Protein AF-A0A0B6YC94-F1 (afdb_monomer_lite)

Radius of gyration: 19.65 Å; chains: 1; bounding box: 38×33×56 Å

Sequence (86 aa):
KMVCPVDETGCFTAEVTAYAGKYVKDCDKEIMKHLKETGNLIKQEQYTHSYPFCWRSNTPLLYKAVPSWFIRVESLIPQLLKNNDL

InterPro domains:
  IPR009008 Valyl/Leucyl/Isoleucyl-tRNA synthetase, editing domain [G3DSA:3.90.740.10] (1-56)
  IPR009008 Valyl/Leucyl/Isoleucyl-tRNA synthetase, editing domain [SSF50677] (2-51)
  IPR023586 Isoleucine-tRNA ligase, type 2 [PTHR42780] (2-85)

Foldseek 3Di:
DDDFQADPVQFGDVVPVVGHPHHPVVCPVVVQVVCVVVVNDDDDDDDDDDFDADPPPRHGDDDGDDDDDDDPCVVCVVVVVVVVVD

Structure (mmCIF, N/CA/C/O backbone):
data_AF-A0A0B6YC94-F1
#
_entry.id   AF-A0A0B6YC94-F1
#
loop_
_atom_site.group_PDB
_atom_site.id
_atom_site.type_symbol
_atom_site.label_atom_id
_atom_site.label_alt_id
_atom_site.label_comp_id
_atom_site.label_asym_id
_atom_site.label_entity_id
_atom_site.label_seq_id
_atom_site.pdbx_PDB_ins_code
_atom_site.Cartn_x
_atom_site.Cartn_y
_atom_site.Cartn_z
_atom_site.occupancy
_atom_site.B_iso_or_equiv
_atom_site.auth_seq_id
_atom_site.auth_comp_id
_atom_site.auth_asym_id
_atom_site.auth_atom_id
_atom_site.pdbx_PDB_model_num
ATOM 1 N N . LYS A 1 1 ? 6.769 -16.571 6.728 1.00 69.06 1 LYS A N 1
ATOM 2 C CA . LYS A 1 1 ? 5.609 -16.256 5.856 1.00 69.06 1 LYS A CA 1
ATOM 3 C C . LYS A 1 1 ? 5.560 -14.742 5.699 1.00 69.06 1 LYS A C 1
ATOM 5 O O . LYS A 1 1 ? 5.648 -14.062 6.712 1.00 69.06 1 LYS A O 1
ATOM 10 N N . MET A 1 2 ? 5.510 -14.218 4.474 1.00 83.88 2 MET A N 1
ATOM 11 C CA . MET A 1 2 ? 5.330 -12.778 4.259 1.00 83.88 2 MET A CA 1
ATOM 12 C C . MET A 1 2 ? 3.915 -12.383 4.688 1.00 83.88 2 MET A C 1
ATOM 14 O O . MET A 1 2 ? 2.959 -13.071 4.331 1.00 83.88 2 MET A O 1
ATOM 18 N N . VAL A 1 3 ? 3.791 -11.318 5.477 1.00 89.31 3 VAL A N 1
ATOM 19 C CA . VAL A 1 3 ? 2.499 -10.826 5.966 1.00 89.31 3 VAL A CA 1
ATOM 20 C C . VAL A 1 3 ? 1.882 -9.940 4.888 1.00 89.31 3 VAL A C 1
ATOM 22 O O . VAL A 1 3 ? 2.453 -8.919 4.516 1.00 89.31 3 VAL A O 1
ATOM 25 N N . CYS A 1 4 ? 0.734 -10.352 4.355 1.00 91.62 4 CYS A N 1
ATOM 26 C CA . CYS A 1 4 ? -0.011 -9.608 3.344 1.00 91.62 4 CYS A CA 1
ATOM 27 C C . CYS A 1 4 ? -1.515 -9.786 3.606 1.00 91.62 4 CYS A C 1
ATOM 29 O O . CYS A 1 4 ? -2.157 -10.621 2.974 1.00 91.62 4 CYS A O 1
ATOM 31 N N . PRO A 1 5 ? -2.085 -9.048 4.575 1.00 93.31 5 PRO A N 1
ATOM 32 C CA . PRO A 1 5 ? -3.444 -9.278 5.047 1.00 93.31 5 PRO A CA 1
ATOM 33 C C . PRO A 1 5 ? -4.501 -8.604 4.160 1.00 93.31 5 PRO A C 1
ATOM 35 O O . PRO A 1 5 ? -5.589 -8.310 4.648 1.00 93.31 5 PRO A O 1
ATOM 38 N N . VAL A 1 6 ? -4.194 -8.335 2.887 1.00 94.69 6 VAL A N 1
ATOM 39 C CA . VAL A 1 6 ? -5.059 -7.606 1.951 1.00 94.69 6 VAL A CA 1
ATOM 40 C C . VAL A 1 6 ? -5.304 -8.451 0.704 1.00 94.69 6 VAL A C 1
ATOM 42 O O . VAL A 1 6 ? -4.361 -8.956 0.088 1.00 94.69 6 VAL A O 1
ATOM 45 N N . ASP A 1 7 ? -6.569 -8.596 0.324 1.00 92.56 7 ASP A N 1
ATOM 46 C CA . ASP A 1 7 ? -6.989 -9.367 -0.844 1.00 92.56 7 ASP A CA 1
ATOM 47 C C . ASP A 1 7 ? -6.767 -8.614 -2.173 1.00 92.56 7 ASP A C 1
ATOM 49 O O . ASP A 1 7 ? -6.059 -7.607 -2.248 1.00 92.56 7 ASP A O 1
ATOM 53 N N . GLU A 1 8 ? -7.248 -9.166 -3.288 1.00 90.94 8 GLU A N 1
ATOM 54 C CA . GLU A 1 8 ? -7.104 -8.572 -4.630 1.00 90.94 8 GLU A CA 1
ATOM 55 C C . GLU A 1 8 ? -7.973 -7.330 -4.850 1.00 90.94 8 GLU A C 1
ATOM 57 O O . GLU A 1 8 ? -7.654 -6.508 -5.705 1.00 90.94 8 GLU A O 1
ATOM 62 N N . THR A 1 9 ? -9.019 -7.158 -4.045 1.00 91.44 9 THR A N 1
ATOM 63 C CA . THR A 1 9 ? -9.925 -6.005 -4.099 1.00 91.44 9 THR A CA 1
ATOM 64 C C . THR A 1 9 ? -9.456 -4.837 -3.228 1.00 91.44 9 THR A C 1
ATOM 66 O O . THR A 1 9 ? -10.037 -3.755 -3.274 1.00 91.44 9 THR A O 1
ATOM 69 N N . GLY A 1 10 ? -8.371 -5.021 -2.469 1.00 92.69 10 GLY A N 1
ATOM 70 C CA . GLY A 1 10 ? -7.873 -4.017 -1.531 1.00 92.69 10 GLY A CA 1
ATOM 71 C C . GLY A 1 10 ? -8.602 -4.041 -0.187 1.00 92.69 10 GLY A C 1
ATOM 72 O O . GLY A 1 10 ? -8.556 -3.046 0.538 1.00 92.69 10 GLY A O 1
ATOM 73 N N . CYS A 1 11 ? -9.2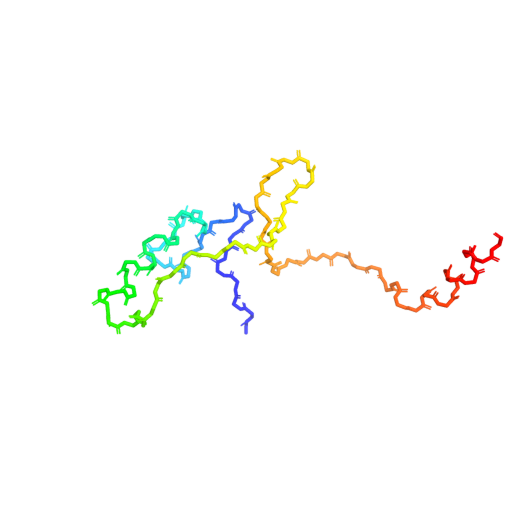64 -5.151 0.147 1.00 95.25 11 CYS A N 1
ATOM 74 C CA . CYS A 1 11 ? -9.957 -5.344 1.414 1.00 95.25 11 CYS A CA 1
ATOM 75 C C . CYS A 1 11 ? -9.136 -6.205 2.377 1.00 95.25 11 CYS A C 1
ATOM 77 O O . CYS A 1 11 ? -8.354 -7.067 1.965 1.00 95.25 11 CYS A O 1
ATOM 79 N N . PHE A 1 12 ? -9.296 -5.976 3.681 1.00 96.12 12 PHE A N 1
ATOM 80 C CA . PHE A 1 12 ? -8.636 -6.802 4.689 1.00 96.12 12 PHE A CA 1
ATOM 81 C C . PHE A 1 12 ? -9.171 -8.239 4.679 1.00 96.12 12 PHE A C 1
ATOM 83 O O . PHE A 1 12 ? -10.373 -8.488 4.606 1.00 96.12 12 PHE A O 1
ATOM 90 N N . THR A 1 13 ? -8.258 -9.194 4.805 1.00 94.50 13 THR A N 1
ATOM 91 C CA . THR A 1 13 ? -8.554 -10.628 4.9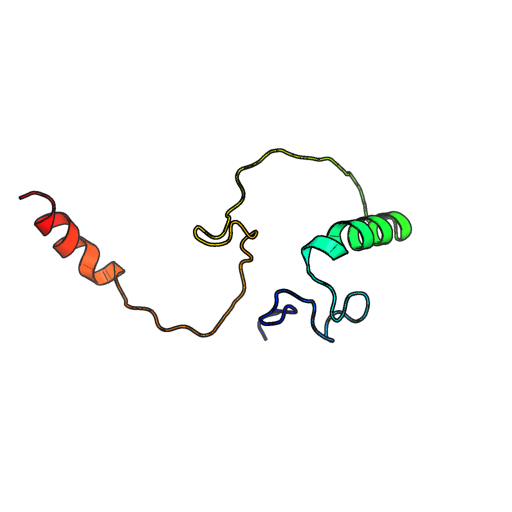17 1.00 94.50 13 THR A CA 1
ATOM 92 C C . THR A 1 13 ? -8.974 -11.013 6.340 1.00 94.50 13 THR A C 1
ATOM 94 O O . THR A 1 13 ? -8.847 -10.229 7.281 1.00 94.50 13 THR A O 1
ATOM 97 N N . ALA A 1 14 ? -9.411 -12.262 6.527 1.00 93.81 14 ALA A N 1
ATOM 98 C CA . ALA A 1 14 ? -9.782 -12.810 7.835 1.00 93.81 14 ALA A CA 1
ATOM 99 C C . ALA A 1 14 ? -8.632 -12.835 8.866 1.00 93.81 14 ALA A C 1
ATOM 101 O O . ALA A 1 14 ? -8.899 -12.961 10.059 1.00 93.81 14 ALA A O 1
ATOM 102 N N . GLU A 1 15 ? -7.370 -12.684 8.436 1.00 91.38 15 GLU A N 1
ATOM 103 C CA . GLU A 1 15 ? -6.225 -12.537 9.350 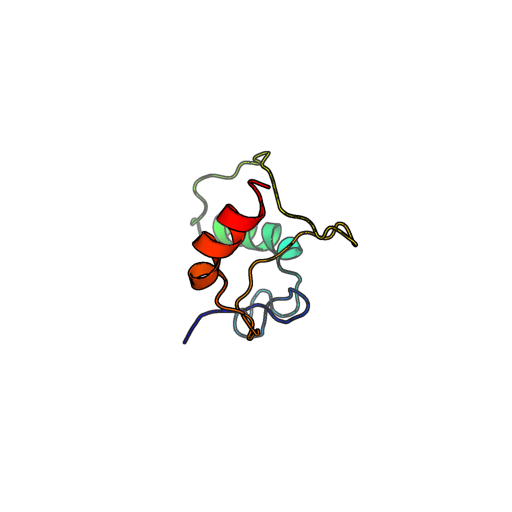1.00 91.38 15 GLU A CA 1
ATOM 104 C C . GLU A 1 15 ? -6.348 -11.266 10.218 1.00 91.38 15 GLU A C 1
ATOM 106 O O . GLU A 1 15 ? -5.816 -11.223 11.326 1.00 91.38 15 GLU A O 1
ATOM 111 N N . VAL A 1 16 ? -7.089 -10.250 9.752 1.00 92.62 16 VAL A N 1
ATOM 112 C CA . VAL A 1 16 ? -7.382 -9.010 10.485 1.00 92.62 16 VAL A CA 1
ATOM 113 C C . VAL A 1 16 ? -8.875 -8.970 10.806 1.00 92.62 16 VAL A C 1
ATOM 115 O O . VAL A 1 16 ? -9.667 -8.283 10.164 1.00 92.62 16 VAL A O 1
ATOM 118 N N . THR A 1 17 ? -9.270 -9.738 11.820 1.00 91.88 17 THR A N 1
ATOM 119 C CA . THR A 1 17 ? -10.677 -9.977 12.187 1.00 91.88 17 THR A CA 1
ATOM 120 C C . THR A 1 17 ? -11.485 -8.703 12.433 1.00 91.88 17 THR A C 1
ATOM 122 O O . THR A 1 17 ? -12.636 -8.629 12.014 1.00 91.88 17 THR A O 1
ATOM 125 N N . ALA A 1 18 ? -10.889 -7.680 13.052 1.00 91.31 18 ALA A N 1
ATOM 126 C CA . ALA A 1 18 ? -11.562 -6.414 13.356 1.00 91.31 18 ALA A CA 1
ATOM 127 C C . ALA A 1 18 ? -12.017 -5.633 12.107 1.00 91.31 18 ALA A C 1
ATOM 129 O O . ALA A 1 18 ? -12.963 -4.849 12.183 1.00 91.31 18 ALA A O 1
ATOM 130 N N . TYR A 1 19 ? -11.359 -5.850 10.964 1.00 94.31 19 TYR A N 1
ATOM 131 C CA . TYR A 1 19 ? -11.569 -5.077 9.737 1.00 94.31 19 TYR A CA 1
ATOM 132 C C . TYR A 1 19 ? -11.837 -5.956 8.510 1.00 94.31 19 TYR A C 1
ATOM 134 O O . TYR A 1 19 ? -11.845 -5.454 7.389 1.00 94.31 19 TYR A O 1
ATOM 142 N N . ALA A 1 20 ? -12.060 -7.256 8.706 1.00 94.75 20 ALA A N 1
ATOM 143 C CA . ALA A 1 20 ? -12.223 -8.216 7.623 1.00 94.75 20 ALA A CA 1
ATOM 144 C C . ALA A 1 20 ? -13.326 -7.785 6.637 1.00 94.75 20 ALA A C 1
ATOM 146 O O . ALA A 1 20 ? -14.430 -7.410 7.033 1.00 94.75 20 ALA A O 1
ATOM 147 N N . GLY A 1 21 ? -13.007 -7.825 5.342 1.00 94.31 21 GLY A N 1
ATOM 148 C CA . GLY A 1 21 ? -13.892 -7.432 4.244 1.00 94.31 21 GLY A CA 1
ATOM 149 C C . GLY A 1 21 ? -14.017 -5.923 4.009 1.00 94.31 21 GLY A C 1
ATOM 150 O O . GLY A 1 21 ? -14.669 -5.526 3.045 1.00 94.31 21 GLY A O 1
ATOM 151 N N . LYS A 1 22 ? -13.402 -5.070 4.838 1.00 95.38 22 LYS A N 1
ATOM 152 C CA . LYS A 1 22 ? -13.412 -3.614 4.638 1.00 95.38 22 LYS A CA 1
ATOM 153 C C . LYS A 1 22 ? -12.234 -3.161 3.781 1.00 95.38 22 LYS A C 1
ATOM 155 O O . LYS A 1 22 ? -11.123 -3.679 3.916 1.00 95.38 22 LYS A O 1
ATOM 160 N N . TYR A 1 23 ? -12.478 -2.157 2.941 1.00 94.81 23 TYR A N 1
ATOM 161 C CA . TYR A 1 23 ? -11.444 -1.520 2.134 1.00 94.81 23 TYR A CA 1
ATOM 162 C C . TYR A 1 23 ? -10.433 -0.792 3.024 1.00 94.81 23 TYR A C 1
ATOM 164 O O . TYR A 1 23 ? -10.810 -0.076 3.954 1.00 94.81 23 TYR A O 1
ATOM 172 N N . VAL A 1 24 ? -9.140 -0.944 2.723 1.00 94.81 24 VAL A N 1
ATOM 173 C CA . VAL A 1 24 ? -8.052 -0.482 3.605 1.00 94.81 24 VAL A CA 1
ATOM 174 C C . VAL A 1 24 ? -8.143 0.997 3.993 1.00 94.81 24 VAL A C 1
ATOM 176 O O . VAL A 1 24 ? -7.861 1.332 5.138 1.00 94.81 24 VAL A O 1
ATOM 179 N N . LYS A 1 25 ? -8.570 1.881 3.081 1.00 92.50 25 LYS A N 1
ATOM 180 C CA . LYS A 1 25 ? -8.671 3.328 3.352 1.00 92.50 25 LYS A CA 1
ATOM 181 C C . LYS A 1 25 ? -9.875 3.703 4.205 1.00 92.50 25 LYS A C 1
ATOM 183 O O . LYS A 1 25 ? -9.810 4.672 4.958 1.00 92.50 25 LYS A O 1
ATOM 188 N N . ASP A 1 26 ? -10.953 2.932 4.127 1.00 93.75 26 ASP A N 1
ATOM 189 C CA . ASP A 1 26 ? -12.142 3.184 4.942 1.00 93.75 26 ASP A CA 1
ATOM 190 C C . ASP A 1 26 ? -11.865 2.855 6.417 1.00 93.75 26 ASP A C 1
ATOM 192 O O . ASP A 1 26 ? -12.416 3.485 7.324 1.00 93.75 26 ASP A O 1
ATOM 196 N N . CYS A 1 27 ? -10.936 1.927 6.667 1.00 95.25 27 CYS A N 1
ATOM 197 C CA . CYS A 1 27 ? -10.509 1.530 8.004 1.00 95.25 27 CYS A CA 1
ATOM 198 C C . CYS A 1 27 ? -9.613 2.547 8.717 1.00 95.25 27 CYS A C 1
ATOM 200 O O . CYS A 1 27 ? -9.515 2.476 9.941 1.00 95.25 27 CYS A O 1
ATOM 202 N N . ASP A 1 28 ? -8.987 3.501 8.016 1.00 94.25 28 ASP A N 1
ATOM 203 C CA . ASP A 1 28 ? -8.016 4.434 8.615 1.00 94.25 28 ASP A CA 1
ATOM 204 C C . ASP A 1 28 ? -8.603 5.150 9.849 1.00 94.25 28 ASP A C 1
ATOM 206 O O . ASP A 1 28 ? -7.961 5.259 10.898 1.00 94.25 28 ASP A O 1
ATOM 210 N N . LYS A 1 29 ? -9.869 5.584 9.765 1.00 93.56 29 LYS A N 1
ATOM 211 C CA . LYS A 1 29 ? -10.572 6.258 10.872 1.00 93.56 29 LYS A CA 1
ATOM 212 C C . LYS A 1 29 ? -10.832 5.331 12.059 1.00 93.56 29 LYS A C 1
ATOM 214 O O . LYS A 1 29 ? -10.686 5.754 13.206 1.00 93.56 29 LYS A O 1
ATOM 219 N N . GLU A 1 30 ? -11.219 4.088 11.793 1.00 95.06 30 GLU A N 1
ATOM 220 C CA . GLU A 1 30 ? -11.494 3.092 12.833 1.00 95.06 30 GLU A CA 1
ATOM 221 C C . GLU A 1 30 ? -10.208 2.669 13.550 1.00 95.06 30 GLU A C 1
ATOM 223 O O . GLU A 1 30 ? -10.194 2.566 14.776 1.00 95.06 30 GLU A O 1
ATOM 228 N N . ILE A 1 31 ? -9.114 2.496 12.803 1.00 95.56 31 ILE A N 1
ATOM 229 C CA . ILE A 1 31 ? -7.791 2.166 13.344 1.00 95.56 31 ILE A CA 1
ATOM 230 C C . ILE A 1 31 ? -7.286 3.303 14.237 1.00 95.56 31 ILE A C 1
ATOM 232 O O . ILE A 1 31 ? -6.863 3.054 15.366 1.00 95.56 31 ILE A O 1
ATOM 236 N N . MET A 1 32 ? -7.385 4.559 13.786 1.00 95.75 32 MET A N 1
ATOM 237 C CA . MET A 1 32 ? -7.012 5.718 14.609 1.00 95.75 32 MET A CA 1
ATOM 238 C C . MET A 1 32 ? -7.831 5.796 15.904 1.00 95.75 32 MET A C 1
ATOM 240 O O . MET A 1 32 ? -7.271 6.071 16.968 1.00 95.75 32 MET A O 1
ATOM 244 N N . LYS A 1 33 ? -9.143 5.532 15.834 1.00 95.62 33 LYS A N 1
ATOM 245 C CA . LYS A 1 33 ? -10.017 5.493 17.014 1.00 95.62 33 LYS A CA 1
ATOM 246 C C . LYS A 1 33 ? -9.583 4.399 17.991 1.00 95.62 33 LYS A C 1
ATOM 248 O O . LYS A 1 33 ? -9.389 4.697 19.165 1.00 95.62 33 LYS A O 1
ATOM 253 N N . HIS A 1 34 ? -9.365 3.180 17.502 1.00 96.06 34 HIS A N 1
ATOM 254 C CA . HIS A 1 34 ? -8.905 2.061 18.323 1.00 96.06 34 HIS A CA 1
ATOM 255 C C . HIS A 1 34 ? -7.565 2.374 19.008 1.00 96.06 34 HIS A C 1
ATOM 257 O O . HIS A 1 34 ? -7.439 2.213 20.218 1.00 96.06 34 HIS A O 1
ATOM 263 N N . LEU A 1 35 ? -6.585 2.915 18.272 1.00 96.44 35 LEU A N 1
ATOM 264 C CA . LEU A 1 35 ? -5.287 3.305 18.840 1.00 96.44 35 LEU A CA 1
ATOM 265 C C . LEU A 1 35 ? -5.418 4.371 19.936 1.00 96.44 35 LEU A C 1
ATOM 267 O O . LEU A 1 35 ? -4.663 4.344 20.910 1.00 96.44 35 LEU A O 1
ATOM 271 N N . LYS A 1 36 ? -6.370 5.300 19.795 1.00 96.25 36 LYS A N 1
ATOM 272 C CA . LYS A 1 36 ? -6.673 6.305 20.820 1.00 96.25 36 LYS A CA 1
ATOM 273 C C . LYS A 1 36 ? -7.279 5.671 22.072 1.00 96.25 36 LYS A C 1
ATOM 275 O O . LYS A 1 36 ? -6.860 6.008 23.174 1.00 96.25 36 LYS A O 1
ATOM 280 N N . GLU A 1 37 ? -8.234 4.758 21.908 1.00 96.75 37 GLU A N 1
ATOM 281 C CA . GLU A 1 37 ? -8.904 4.058 23.014 1.00 96.75 37 GLU A CA 1
ATOM 282 C C . GLU A 1 37 ? -7.943 3.162 23.802 1.00 96.75 37 GLU A C 1
ATOM 284 O O . GLU A 1 37 ? -8.023 3.103 25.026 1.00 96.75 37 GLU A O 1
ATOM 289 N N . THR A 1 38 ? -6.984 2.526 23.127 1.00 96.88 38 THR A N 1
ATOM 290 C CA . THR A 1 38 ? -5.966 1.693 23.782 1.00 96.88 38 THR A CA 1
ATOM 291 C C . THR A 1 38 ? -4.790 2.492 24.354 1.00 96.88 38 THR A C 1
ATOM 293 O O . THR A 1 38 ? -3.853 1.892 24.871 1.00 96.88 38 THR A O 1
ATOM 296 N N . GLY A 1 39 ? -4.778 3.824 24.218 1.00 96.44 39 GLY A N 1
ATOM 297 C CA . GLY A 1 39 ? -3.677 4.678 24.687 1.00 96.44 39 GLY A CA 1
ATOM 298 C C . GLY A 1 39 ? -2.382 4.582 23.865 1.00 96.44 39 GLY A C 1
ATOM 299 O O . GLY A 1 39 ? -1.337 5.027 24.326 1.00 96.44 39 GLY A O 1
ATOM 300 N N . ASN A 1 40 ? -2.440 4.031 22.648 1.00 97.38 40 ASN A N 1
ATOM 301 C CA . ASN A 1 40 ? -1.282 3.828 21.763 1.00 97.38 40 ASN A CA 1
ATOM 302 C C . ASN A 1 40 ? -1.076 4.972 20.748 1.00 97.38 40 ASN A C 1
ATOM 304 O O . ASN A 1 40 ? -0.131 4.945 19.960 1.00 97.38 40 ASN A O 1
ATOM 308 N N . LEU A 1 41 ? -1.960 5.975 20.731 1.00 96.75 41 LEU A N 1
ATOM 309 C CA . LEU A 1 41 ? -1.879 7.126 19.831 1.00 96.75 41 LEU A CA 1
ATOM 310 C C . LEU A 1 41 ? -1.149 8.300 20.499 1.00 96.75 41 LEU A C 1
ATOM 312 O O . LEU A 1 41 ? -1.679 8.916 21.419 1.00 96.75 41 LEU A O 1
ATOM 316 N N . ILE A 1 42 ? 0.035 8.650 19.990 1.00 96.31 42 ILE A N 1
ATOM 317 C CA . ILE A 1 42 ? 0.850 9.764 20.513 1.00 96.31 42 ILE A CA 1
ATOM 318 C C . ILE A 1 42 ? 0.474 11.100 19.854 1.00 96.31 42 ILE A C 1
ATOM 320 O O . ILE A 1 42 ? 0.305 12.111 20.531 1.00 96.31 42 ILE A O 1
ATOM 324 N N . LYS A 1 43 ? 0.351 11.121 18.521 1.00 95.44 43 LYS A N 1
ATOM 325 C CA . LYS A 1 43 ? 0.057 12.325 17.731 1.00 95.44 43 LYS A CA 1
ATOM 326 C C . LYS A 1 43 ? -0.796 11.959 16.520 1.00 95.44 43 LYS A C 1
ATOM 328 O O . LYS A 1 43 ? -0.569 10.927 15.894 1.00 95.44 43 LYS A O 1
ATOM 333 N N . GLN A 1 44 ? -1.738 12.829 16.174 1.00 94.94 44 GLN A N 1
ATOM 334 C CA . GLN A 1 44 ? -2.556 12.730 14.970 1.00 94.94 44 GLN A CA 1
ATOM 335 C C . GLN A 1 44 ? -2.508 14.068 14.227 1.00 94.94 44 GLN A C 1
ATOM 337 O O . GLN A 1 44 ? -2.782 15.110 14.817 1.00 94.94 44 GLN A O 1
ATOM 342 N N . GLU A 1 45 ? -2.158 14.040 12.943 1.00 95.44 45 GLU A N 1
ATOM 343 C CA . GLU A 1 45 ? -2.047 15.222 12.084 1.00 95.44 45 GLU A CA 1
ATOM 344 C C . GLU A 1 45 ? -2.327 14.829 10.626 1.00 95.44 45 GLU A C 1
ATOM 346 O O . GLU A 1 45 ? -2.167 13.665 10.254 1.00 95.44 45 GLU A O 1
ATOM 351 N N . GLN A 1 46 ? -2.769 15.782 9.804 1.00 95.69 46 GLN A N 1
ATOM 352 C CA . GLN A 1 46 ? -2.945 15.588 8.363 1.00 95.69 46 GLN A CA 1
ATOM 353 C C . GLN A 1 46 ? -1.770 16.217 7.617 1.00 95.69 46 GLN A C 1
ATOM 355 O O . GLN A 1 46 ? -1.362 17.329 7.941 1.00 95.69 46 GLN A O 1
ATOM 360 N N . TYR A 1 47 ? -1.246 15.519 6.609 1.00 95.50 47 TYR A N 1
ATOM 361 C CA . TYR A 1 47 ? -0.083 15.976 5.854 1.00 95.50 47 TYR A CA 1
ATOM 362 C C . TYR A 1 47 ? -0.306 15.860 4.348 1.00 95.50 47 TYR A C 1
ATOM 364 O O . TYR A 1 47 ? -0.657 14.791 3.836 1.00 95.50 47 TYR A O 1
ATOM 372 N N . THR A 1 48 ? -0.051 16.951 3.631 1.00 96.50 48 THR A N 1
ATOM 373 C CA . THR A 1 48 ? -0.112 16.979 2.169 1.00 96.50 48 THR A CA 1
ATOM 374 C C . THR A 1 48 ? 1.180 16.414 1.597 1.00 96.50 48 THR A C 1
ATOM 376 O O . THR A 1 48 ? 2.264 16.928 1.861 1.00 96.50 48 THR A O 1
ATOM 379 N N . HIS A 1 49 ? 1.067 15.351 0.808 1.00 95.00 49 HIS A N 1
ATOM 380 C CA . HIS A 1 49 ? 2.195 14.707 0.145 1.00 95.00 49 HIS A CA 1
ATOM 381 C C . HIS A 1 49 ? 1.760 14.113 -1.198 1.00 95.00 49 HIS A C 1
ATOM 383 O O . HIS A 1 49 ? 0.568 13.939 -1.459 1.00 95.00 49 HIS A O 1
ATOM 389 N N . SER A 1 50 ? 2.733 13.781 -2.046 1.00 95.56 50 SER A N 1
ATOM 390 C CA . SER A 1 50 ? 2.482 13.085 -3.307 1.00 95.56 50 SER A CA 1
ATOM 391 C C . SER A 1 50 ? 2.079 11.637 -3.044 1.00 95.56 50 SER A C 1
ATOM 393 O O . SER A 1 50 ? 2.847 10.877 -2.454 1.00 95.56 50 SER A O 1
ATOM 395 N N . TYR A 1 51 ? 0.897 11.245 -3.517 1.00 94.88 51 TYR A N 1
ATOM 396 C CA . TYR A 1 51 ? 0.394 9.876 -3.419 1.00 94.88 51 TYR A CA 1
ATOM 397 C C . TYR A 1 51 ? 0.162 9.294 -4.821 1.00 94.88 51 TYR A C 1
ATOM 399 O O . TYR A 1 51 ? -0.343 10.010 -5.687 1.00 94.88 51 TYR A O 1
ATOM 407 N N . PRO A 1 52 ? 0.533 8.030 -5.089 1.00 95.44 52 PRO A N 1
ATOM 408 C CA . PRO A 1 52 ? 0.368 7.431 -6.407 1.00 95.44 52 PRO A CA 1
ATOM 409 C C . PRO A 1 52 ? -1.101 7.071 -6.681 1.00 95.44 52 PRO A C 1
ATOM 411 O O . PRO A 1 52 ? -1.767 6.424 -5.871 1.00 95.44 52 PRO A O 1
ATOM 414 N N . PHE A 1 53 ? -1.589 7.442 -7.864 1.00 94.69 53 PHE A N 1
ATOM 415 C CA . PHE A 1 53 ? -2.929 7.106 -8.349 1.00 94.69 53 PHE A CA 1
ATOM 416 C C . PHE A 1 53 ? -2.844 6.305 -9.646 1.00 94.69 53 PHE A C 1
ATOM 418 O O . PHE A 1 53 ? -1.904 6.447 -10.430 1.00 94.69 53 PHE A O 1
ATOM 425 N N . CYS A 1 54 ? -3.835 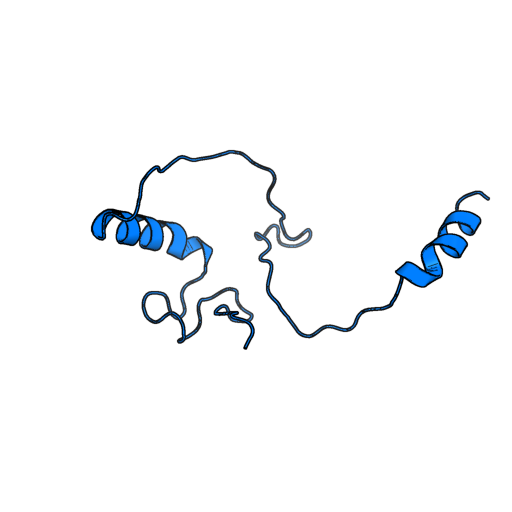5.447 -9.875 1.00 94.62 54 CYS A N 1
ATOM 426 C CA . CYS A 1 54 ? -3.970 4.714 -11.121 1.00 94.62 54 CYS A CA 1
ATOM 427 C C . CYS A 1 54 ? -4.164 5.705 -12.272 1.00 94.62 54 CYS A C 1
ATOM 429 O O . CYS A 1 54 ? -5.128 6.466 -12.276 1.00 94.62 54 CYS A O 1
ATOM 431 N N . TRP A 1 55 ? -3.291 5.643 -13.277 1.00 95.88 55 TRP A N 1
ATOM 432 C CA . TRP A 1 55 ? -3.304 6.549 -14.430 1.00 95.88 55 TRP A CA 1
ATOM 433 C C . TRP A 1 55 ? -4.595 6.488 -15.265 1.00 95.88 55 TRP A C 1
ATOM 435 O O . TRP A 1 55 ? -4.875 7.408 -16.026 1.00 95.88 55 TRP A O 1
ATOM 445 N N . ARG A 1 56 ? -5.377 5.405 -15.143 1.00 96.62 56 ARG A N 1
ATOM 446 C CA . ARG A 1 56 ? -6.620 5.194 -15.900 1.00 96.62 56 ARG A CA 1
ATOM 447 C C . ARG A 1 56 ? -7.877 5.514 -15.096 1.00 96.62 56 ARG A C 1
ATOM 449 O O . ARG A 1 56 ? -8.781 6.156 -15.615 1.00 96.62 56 ARG A O 1
ATOM 456 N N . SER A 1 57 ? -7.968 5.014 -13.864 1.00 94.12 57 SER A N 1
ATOM 457 C CA . SER A 1 57 ? -9.177 5.114 -13.029 1.00 94.12 57 SER A CA 1
ATOM 458 C C . SER A 1 57 ? -9.102 6.205 -11.964 1.00 94.12 57 SER A C 1
ATOM 460 O O . SER A 1 57 ? -10.094 6.432 -11.279 1.00 94.12 57 SER A O 1
ATOM 462 N N . ASN A 1 58 ? -7.945 6.852 -11.781 1.00 90.69 58 ASN A N 1
ATOM 463 C CA . ASN A 1 58 ? -7.679 7.799 -10.692 1.00 90.69 58 ASN A CA 1
ATOM 464 C C . ASN A 1 58 ? -7.949 7.230 -9.286 1.00 90.69 58 ASN A C 1
ATOM 466 O O . ASN A 1 58 ? -8.140 7.977 -8.331 1.00 90.69 58 ASN A O 1
ATOM 470 N N . THR A 1 59 ? -7.951 5.904 -9.132 1.00 91.75 59 THR A N 1
ATOM 471 C CA . THR A 1 59 ? -8.068 5.249 -7.824 1.00 91.75 59 THR A CA 1
ATOM 472 C C . THR A 1 59 ? -6.704 5.214 -7.126 1.00 91.75 59 TH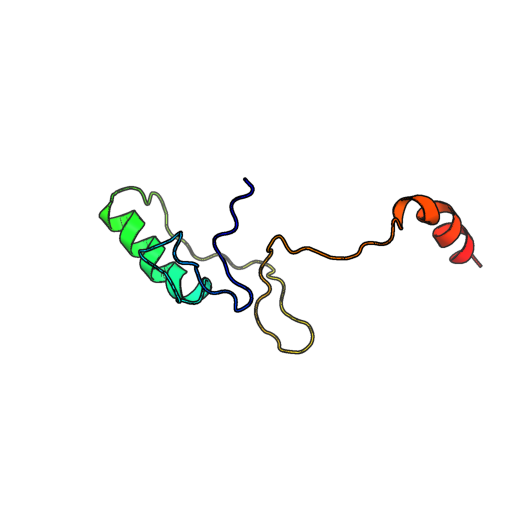R A C 1
ATOM 474 O O . THR A 1 59 ? -5.690 5.028 -7.804 1.00 91.75 59 THR A O 1
ATOM 477 N N . PRO A 1 60 ? -6.639 5.374 -5.793 1.00 92.56 60 PRO A N 1
ATOM 478 C CA . PRO A 1 60 ? -5.379 5.341 -5.050 1.00 92.56 60 PRO A CA 1
ATOM 479 C C . PRO A 1 60 ? -4.687 3.978 -5.191 1.00 92.56 60 PRO A C 1
ATOM 481 O O . PRO A 1 60 ? -5.330 2.935 -5.056 1.00 92.56 60 PRO A O 1
ATOM 484 N N . LEU A 1 61 ? -3.379 3.978 -5.466 1.00 93.94 61 LEU A N 1
ATOM 485 C CA . LEU A 1 61 ? -2.600 2.745 -5.601 1.00 93.94 61 LEU A CA 1
ATOM 486 C C . LEU A 1 61 ? -2.164 2.204 -4.236 1.00 93.94 61 LEU A C 1
ATOM 488 O O . LEU A 1 61 ? -1.766 2.954 -3.346 1.00 93.94 61 LEU A O 1
ATOM 492 N N . LEU A 1 62 ? -2.192 0.877 -4.109 1.00 92.56 62 LEU A N 1
ATOM 493 C CA . LEU A 1 62 ? -1.726 0.142 -2.937 1.00 92.56 62 LEU A CA 1
ATOM 494 C C . LEU A 1 62 ? -0.544 -0.750 -3.323 1.00 92.56 62 LEU A C 1
ATOM 496 O O . LEU A 1 62 ? -0.617 -1.501 -4.294 1.00 92.56 62 LEU A O 1
ATOM 500 N N . TYR A 1 63 ? 0.524 -0.709 -2.530 1.00 91.25 63 TYR A N 1
ATOM 501 C CA . TYR A 1 63 ? 1.624 -1.658 -2.668 1.00 91.25 63 TYR A CA 1
ATOM 502 C C . TYR A 1 63 ? 1.269 -2.963 -1.967 1.00 91.25 63 TYR A C 1
ATOM 504 O O . TYR A 1 63 ? 1.012 -2.994 -0.764 1.00 91.25 63 TYR A O 1
ATOM 512 N N . LYS A 1 64 ? 1.267 -4.048 -2.735 1.00 91.50 64 LYS A N 1
ATOM 513 C CA . LYS A 1 64 ? 0.940 -5.390 -2.272 1.00 91.50 64 LYS A CA 1
ATOM 514 C C . LYS A 1 64 ? 1.866 -6.379 -2.959 1.00 91.50 64 LYS A C 1
ATOM 516 O O . LYS A 1 64 ? 2.138 -6.256 -4.151 1.00 91.50 64 LYS A O 1
ATOM 521 N N . ALA A 1 65 ? 2.332 -7.371 -2.214 1.00 91.06 65 ALA A N 1
ATOM 522 C CA . ALA A 1 65 ? 3.111 -8.440 -2.799 1.00 91.06 65 ALA A CA 1
ATOM 523 C C . ALA A 1 65 ? 2.194 -9.386 -3.584 1.00 91.06 65 ALA A C 1
ATOM 525 O O . ALA A 1 65 ? 1.280 -9.994 -3.025 1.00 91.06 65 ALA A O 1
ATOM 526 N N . VAL A 1 66 ? 2.442 -9.489 -4.884 1.00 90.56 66 VAL A N 1
ATOM 527 C CA . VAL A 1 66 ? 1.694 -10.337 -5.812 1.00 90.56 66 VAL A CA 1
ATOM 528 C C . VAL A 1 66 ? 2.684 -11.129 -6.666 1.00 90.56 66 VAL A C 1
ATOM 530 O O . VAL A 1 66 ? 3.749 -10.599 -6.999 1.00 90.56 66 VAL A O 1
ATOM 533 N N . PRO A 1 67 ? 2.385 -12.390 -7.017 1.00 91.56 67 PRO A N 1
ATOM 534 C CA . PRO A 1 67 ? 3.190 -13.104 -7.994 1.00 91.56 67 PRO A CA 1
ATOM 535 C C . PRO A 1 67 ? 3.069 -12.395 -9.346 1.00 91.56 67 PRO A C 1
ATOM 537 O O . PRO A 1 67 ? 1.970 -12.086 -9.801 1.00 91.56 67 PRO A O 1
ATOM 540 N N . SER A 1 68 ? 4.203 -12.117 -9.980 1.00 94.00 68 SER A N 1
ATOM 541 C CA . SER A 1 68 ? 4.249 -11.482 -11.294 1.00 94.00 68 SER A CA 1
ATOM 542 C C . SER A 1 68 ? 5.483 -11.941 -12.061 1.00 94.00 68 SER A C 1
ATOM 544 O O . SER A 1 68 ? 6.441 -12.458 -11.481 1.00 94.00 68 SER A O 1
ATOM 546 N N . TRP A 1 69 ? 5.446 -11.751 -13.374 1.00 95.94 69 TRP A N 1
ATOM 547 C CA . TRP A 1 69 ? 6.551 -12.048 -14.272 1.00 95.94 69 TRP A CA 1
ATOM 548 C C . TRP A 1 69 ? 7.384 -10.789 -14.483 1.00 95.94 69 TRP A C 1
ATOM 550 O O . TRP A 1 69 ? 6.861 -9.743 -14.864 1.00 95.94 69 TRP A O 1
ATOM 560 N N . PHE A 1 70 ? 8.691 -10.897 -14.255 1.00 93.81 70 PHE A N 1
ATOM 561 C CA . PHE A 1 70 ? 9.630 -9.792 -14.416 1.00 93.81 70 PHE A CA 1
ATOM 562 C C . PHE A 1 70 ? 10.690 -10.146 -15.455 1.00 93.81 70 PHE A C 1
ATOM 564 O O . PHE A 1 70 ? 11.195 -11.267 -15.490 1.00 93.81 70 PHE A O 1
ATOM 571 N N . ILE A 1 71 ? 11.054 -9.165 -16.279 1.00 94.75 71 ILE A N 1
ATOM 572 C CA . ILE A 1 71 ? 12.196 -9.252 -17.192 1.00 94.75 71 ILE A CA 1
ATOM 573 C C . ILE A 1 71 ? 13.392 -8.592 -16.499 1.00 94.75 71 ILE A C 1
ATOM 575 O O . ILE A 1 71 ? 13.266 -7.501 -15.943 1.00 94.75 71 ILE A O 1
ATOM 579 N N . ARG A 1 72 ? 14.568 -9.233 -16.531 1.00 94.81 72 ARG A N 1
ATOM 580 C CA . ARG A 1 72 ? 15.797 -8.704 -15.913 1.00 94.81 72 ARG A CA 1
ATOM 581 C C . ARG A 1 72 ? 16.411 -7.584 -16.761 1.00 94.81 72 ARG A C 1
ATOM 583 O O . ARG A 1 72 ? 17.410 -7.780 -17.454 1.00 94.81 72 ARG A O 1
ATOM 590 N N . VAL A 1 73 ? 15.817 -6.397 -16.679 1.00 94.88 73 VAL A N 1
ATOM 591 C CA . VAL A 1 73 ? 16.237 -5.221 -17.459 1.00 94.88 73 VAL A CA 1
ATOM 592 C C . VAL A 1 73 ? 17.611 -4.699 -17.036 1.00 94.88 73 VAL A C 1
ATOM 594 O O . VAL A 1 73 ? 18.340 -4.192 -17.875 1.00 94.88 73 VAL A O 1
ATOM 597 N N . GLU A 1 74 ? 18.010 -4.886 -15.775 1.00 95.38 74 GLU A N 1
ATOM 598 C CA . GLU A 1 74 ? 19.291 -4.394 -15.243 1.00 95.38 74 GLU A CA 1
ATOM 599 C C . GLU A 1 74 ? 20.498 -4.770 -16.122 1.00 95.38 74 GLU A C 1
ATOM 601 O O . GLU A 1 74 ? 21.333 -3.928 -16.438 1.00 95.38 74 GLU A O 1
ATOM 606 N N . SER A 1 75 ? 20.541 -6.017 -16.604 1.00 94.25 75 SER A N 1
ATOM 607 C CA . SER A 1 75 ? 21.621 -6.505 -17.475 1.00 94.25 75 SER A CA 1
ATOM 608 C C . SER A 1 75 ? 21.671 -5.841 -18.858 1.00 94.25 75 SER A C 1
ATOM 610 O O . SER A 1 75 ? 22.705 -5.869 -19.519 1.00 94.25 75 SER A O 1
ATOM 612 N N . LEU A 1 76 ? 20.566 -5.233 -19.290 1.00 94.69 76 LEU A N 1
ATOM 613 C CA . LEU A 1 76 ? 20.408 -4.603 -20.599 1.00 94.69 76 LEU A CA 1
ATOM 614 C C . LEU A 1 76 ? 20.675 -3.093 -20.561 1.00 94.69 76 LEU A C 1
ATOM 616 O O . LEU A 1 76 ? 20.794 -2.480 -21.621 1.00 94.69 76 LEU A O 1
ATOM 620 N N . ILE A 1 77 ? 20.797 -2.489 -19.372 1.00 95.38 77 ILE A N 1
ATOM 621 C CA . ILE A 1 77 ? 20.960 -1.035 -19.204 1.00 95.38 77 ILE A CA 1
ATOM 622 C C . ILE A 1 77 ? 22.113 -0.464 -20.055 1.00 95.38 77 ILE A C 1
ATOM 624 O O . ILE A 1 77 ? 21.866 0.520 -20.754 1.00 95.38 77 ILE A O 1
ATOM 628 N N . PRO A 1 78 ? 23.329 -1.056 -20.094 1.00 95.19 78 PRO A N 1
ATOM 629 C CA . PRO A 1 78 ? 24.428 -0.496 -20.88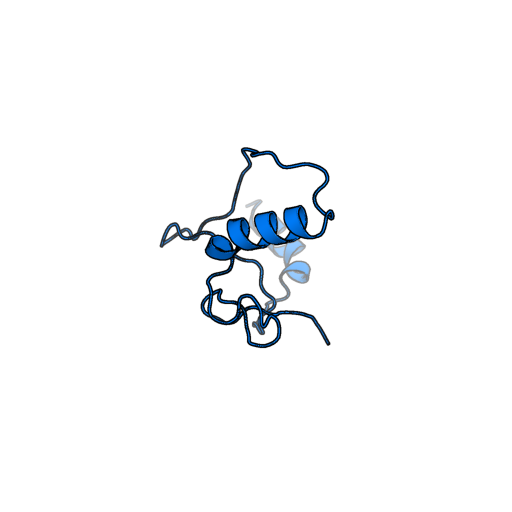8 1.00 95.19 78 PRO A CA 1
ATOM 630 C C . PRO A 1 78 ? 24.116 -0.430 -22.389 1.00 95.19 78 PRO A C 1
ATOM 632 O O . PRO A 1 78 ? 24.468 0.537 -23.060 1.00 95.19 78 PRO A O 1
ATOM 635 N N . GLN A 1 79 ? 23.422 -1.445 -22.913 1.00 95.25 79 GLN A N 1
ATOM 636 C CA . GLN A 1 79 ? 23.025 -1.494 -24.319 1.00 95.25 79 GLN A CA 1
ATOM 637 C C . GLN A 1 79 ? 21.918 -0.480 -24.627 1.00 95.25 79 GLN A C 1
ATOM 639 O O . GLN A 1 79 ? 21.949 0.149 -25.682 1.00 95.25 79 GLN A O 1
ATOM 644 N N . LEU A 1 80 ? 20.952 -0.314 -23.717 1.00 94.75 80 LEU A N 1
ATOM 645 C CA . LEU A 1 80 ? 19.865 0.654 -23.872 1.00 94.75 80 LEU A CA 1
ATOM 646 C C . LEU A 1 80 ? 20.390 2.093 -23.905 1.00 94.75 80 LEU A C 1
ATOM 648 O O . LEU A 1 80 ? 19.970 2.863 -24.761 1.00 94.75 80 LEU A O 1
ATOM 652 N N . LEU A 1 81 ? 21.339 2.435 -23.027 1.00 95.50 81 LEU A N 1
ATOM 653 C CA . LEU A 1 81 ? 21.965 3.760 -23.014 1.00 95.50 81 LEU A CA 1
ATOM 654 C C . LEU A 1 81 ? 22.719 4.036 -24.317 1.00 95.50 81 LEU A C 1
ATOM 656 O O . LEU A 1 81 ? 22.463 5.048 -24.957 1.00 95.50 81 LEU A O 1
ATOM 660 N N . LYS A 1 82 ? 23.550 3.087 -24.774 1.00 96.44 82 LYS A N 1
ATOM 661 C CA . LYS A 1 82 ? 24.273 3.214 -26.049 1.00 96.44 82 LYS A CA 1
ATOM 662 C C . LYS A 1 82 ? 23.342 3.463 -27.244 1.00 96.44 82 LYS A C 1
ATOM 664 O O . LYS A 1 82 ? 23.729 4.152 -28.178 1.00 96.44 82 LYS A O 1
ATOM 669 N N . ASN A 1 83 ? 22.138 2.892 -27.230 1.00 94.62 83 ASN A N 1
ATOM 670 C CA . ASN A 1 83 ? 21.164 3.070 -28.306 1.00 94.62 83 ASN A CA 1
ATOM 671 C C . ASN A 1 83 ? 20.430 4.424 -28.255 1.00 94.62 83 ASN A C 1
ATOM 673 O O . ASN A 1 83 ? 19.861 4.816 -29.269 1.00 94.62 83 ASN A O 1
ATOM 677 N N . ASN A 1 84 ? 20.413 5.112 -27.108 1.00 91.56 84 ASN A N 1
ATOM 678 C CA . ASN A 1 84 ? 19.768 6.421 -26.962 1.00 91.56 84 ASN A CA 1
ATOM 679 C C . ASN A 1 84 ? 20.657 7.587 -27.426 1.00 91.56 84 ASN A C 1
ATOM 681 O O . ASN A 1 84 ? 20.121 8.650 -27.717 1.00 91.56 84 ASN A O 1
ATOM 685 N N . ASP A 1 85 ? 21.978 7.398 -27.497 1.00 88.31 85 ASP A N 1
ATOM 686 C CA . ASP A 1 85 ? 22.952 8.436 -27.876 1.00 88.31 85 ASP A CA 1
ATOM 687 C C . ASP A 1 85 ? 23.191 8.527 -29.406 1.00 88.31 85 ASP A C 1
ATOM 689 O O . ASP A 1 85 ? 24.243 9.003 -29.841 1.00 88.31 85 ASP A O 1
ATOM 693 N N . LEU A 1 86 ? 22.247 8.033 -30.222 1.00 57.06 86 LEU A N 1
ATOM 694 C CA . LEU A 1 86 ? 22.268 8.125 -31.693 1.00 57.06 86 LEU A CA 1
ATOM 695 C C . LEU A 1 86 ? 21.737 9.468 -32.206 1.00 57.06 86 LEU A C 1
ATOM 697 O O . LEU A 1 86 ? 20.657 9.898 -31.743 1.00 57.06 86 LEU A O 1
#

pLDDT: mean 93.37, std 5.24, range [57.06, 97.38]

Secondary structure (DSSP, 8-state):
-----B-TTSBBPTTSGGGTTSBTTTTHHHHHHHHHHTT-------------B-TTT-PBP-----------GGGGHHHHHHHH--

Organism: NCBI:txid1028688